Protein AF-A0A3C2AQ09-F1 (afdb_monomer_lite)

Secondary structure (DSSP, 8-state):
--------HHHHHHHHTTS-GGG-TTSHHHHHHHHHHHHHHHHHHHHHHHSPPPPPPP----

Sequence (62 aa):
LLGQIPLVQSVREAGDAGRPALLQDTTPVAKIFKDLASAVHQEVEKRNESREVTKRVEITTQ

Radius of gyration: 17.7 Å; chains: 1; bounding box: 34×23×56 Å

pLDDT: mean 89.73, std 6.37, range [59.62, 97.25]

Structure (mmCIF, N/CA/C/O backbone):
data_AF-A0A3C2AQ09-F1
#
_entry.id   AF-A0A3C2AQ09-F1
#
loop_
_atom_site.group_PDB
_atom_site.id
_atom_site.type_symbol
_atom_site.label_atom_id
_atom_site.label_alt_id
_atom_site.label_comp_id
_atom_site.label_asym_id
_atom_site.label_entity_id
_atom_site.label_seq_id
_atom_site.pdbx_PDB_ins_code
_atom_site.Cartn_x
_atom_site.Cartn_y
_atom_site.Cartn_z
_atom_site.occupancy
_atom_site.B_iso_or_equiv
_atom_site.auth_seq_id
_atom_site.auth_comp_id
_atom_site.auth_asym_id
_atom_site.auth_atom_id
_atom_site.pdbx_PDB_model_num
ATOM 1 N N . LEU A 1 1 ? -2.814 -13.366 5.562 1.00 82.00 1 LEU A N 1
ATOM 2 C CA . LEU A 1 1 ? -1.632 -12.844 4.833 1.00 82.00 1 LEU A CA 1
ATOM 3 C C . LEU A 1 1 ? -2.138 -11.780 3.866 1.00 82.00 1 LEU A C 1
ATOM 5 O O . LEU A 1 1 ? -3.113 -12.067 3.191 1.00 82.00 1 LEU A O 1
ATOM 9 N N . LEU A 1 2 ? -1.546 -10.581 3.838 1.00 91.25 2 LEU A N 1
ATOM 10 C CA . LEU A 1 2 ? -2.051 -9.446 3.035 1.00 91.25 2 LEU A CA 1
ATOM 11 C C . LEU A 1 2 ? -1.552 -9.456 1.582 1.00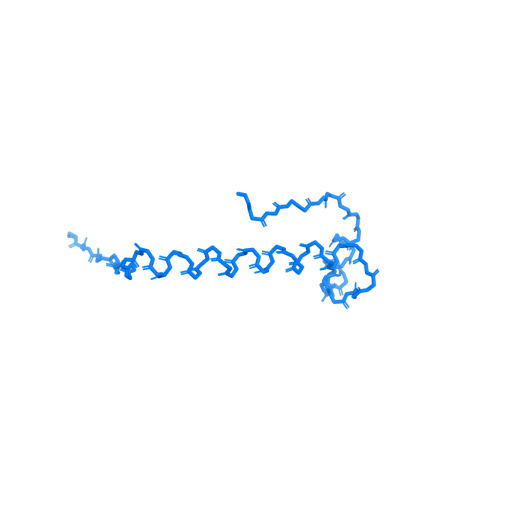 91.25 2 LEU A C 1
ATOM 13 O O . LEU A 1 2 ? -2.163 -8.864 0.705 1.00 91.25 2 LEU A O 1
ATOM 17 N N . GLY A 1 3 ? -0.438 -10.133 1.326 1.00 89.38 3 GLY A N 1
ATOM 18 C CA . GLY A 1 3 ? 0.165 -10.249 0.006 1.00 89.38 3 GLY A CA 1
ATOM 19 C C . GLY A 1 3 ? 1.609 -10.719 0.117 1.00 89.38 3 GLY A C 1
ATOM 20 O O . GLY A 1 3 ? 2.142 -10.866 1.219 1.00 89.38 3 GLY A O 1
ATOM 21 N N . GLN A 1 4 ? 2.232 -10.963 -1.031 1.00 90.69 4 GLN A N 1
ATOM 22 C CA . GLN A 1 4 ? 3.645 -11.310 -1.146 1.00 90.69 4 GLN A CA 1
ATOM 23 C C . GLN A 1 4 ? 4.281 -10.404 -2.193 1.00 90.69 4 GLN A C 1
ATOM 25 O O . GLN A 1 4 ? 3.759 -10.281 -3.298 1.00 90.69 4 GLN A O 1
ATOM 30 N N . ILE A 1 5 ? 5.405 -9.781 -1.845 1.00 89.25 5 ILE A N 1
ATOM 31 C CA . ILE A 1 5 ? 6.164 -8.936 -2.765 1.00 89.25 5 ILE A CA 1
ATOM 32 C C . ILE A 1 5 ? 7.463 -9.674 -3.100 1.00 89.25 5 ILE A C 1
ATOM 34 O O . ILE A 1 5 ? 8.270 -9.898 -2.195 1.00 89.25 5 ILE A O 1
ATOM 38 N N . PRO A 1 6 ? 7.676 -10.088 -4.359 1.00 87.19 6 PRO A N 1
ATOM 39 C CA . PRO A 1 6 ? 8.913 -10.742 -4.756 1.00 87.19 6 PRO A CA 1
ATOM 40 C C . PRO A 1 6 ? 10.084 -9.753 -4.740 1.00 87.19 6 PRO A C 1
ATOM 42 O O . PRO A 1 6 ? 9.915 -8.561 -5.003 1.00 87.19 6 PRO A O 1
ATOM 45 N N . LEU A 1 7 ? 11.291 -10.261 -4.482 1.00 87.88 7 LEU A N 1
ATOM 46 C CA . LEU A 1 7 ? 12.517 -9.483 -4.644 1.00 87.88 7 LEU A CA 1
ATOM 47 C C . LEU A 1 7 ? 12.783 -9.273 -6.135 1.00 87.88 7 LEU A C 1
ATOM 49 O O . LEU A 1 7 ? 13.079 -10.218 -6.863 1.00 87.88 7 LEU A O 1
ATOM 53 N N . VAL A 1 8 ? 12.667 -8.028 -6.583 1.00 89.00 8 VAL A N 1
ATOM 54 C CA . VAL A 1 8 ? 12.846 -7.640 -7.983 1.00 89.00 8 VAL A CA 1
ATOM 55 C C . VAL A 1 8 ? 13.702 -6.381 -8.063 1.00 89.00 8 VAL A C 1
ATOM 57 O O . VAL A 1 8 ? 13.526 -5.441 -7.287 1.00 89.00 8 VAL A O 1
ATOM 60 N N . GLN A 1 9 ? 14.639 -6.359 -9.010 1.00 86.94 9 GLN A N 1
ATOM 61 C CA . GLN A 1 9 ? 15.608 -5.269 -9.157 1.00 86.94 9 GLN A CA 1
ATOM 62 C C . GLN A 1 9 ? 14.936 -3.914 -9.424 1.00 86.94 9 GLN A C 1
ATOM 64 O O . GLN A 1 9 ? 15.383 -2.897 -8.898 1.00 86.94 9 GLN A O 1
ATOM 69 N N . SER A 1 10 ? 13.812 -3.905 -10.145 1.00 86.31 10 SER A N 1
ATOM 70 C CA . SER A 1 10 ? 13.080 -2.678 -10.470 1.00 86.31 10 SER A CA 1
ATOM 71 C C . SER A 1 10 ? 12.598 -1.906 -9.237 1.00 86.31 10 SER A C 1
ATOM 73 O O . SER A 1 10 ? 12.466 -0.688 -9.301 1.00 86.31 10 SER A O 1
ATOM 75 N N . VAL A 1 11 ? 12.369 -2.572 -8.097 1.00 87.06 11 VAL A N 1
ATOM 76 C CA . VAL A 1 11 ? 11.999 -1.896 -6.839 1.00 87.06 11 VAL A CA 1
ATOM 77 C C . VAL A 1 11 ? 13.171 -1.089 -6.287 1.00 87.06 11 VAL A C 1
ATOM 79 O O . VAL A 1 11 ? 12.971 0.032 -5.823 1.00 87.06 11 VAL A O 1
ATOM 82 N N . ARG A 1 12 ? 14.395 -1.623 -6.378 1.00 89.62 12 ARG A N 1
ATOM 83 C CA . ARG A 1 12 ? 15.610 -0.895 -5.998 1.00 89.62 12 ARG A CA 1
ATOM 84 C C . ARG A 1 12 ? 15.830 0.298 -6.923 1.00 89.62 12 ARG A C 1
ATOM 86 O O . ARG A 1 12 ? 16.000 1.407 -6.437 1.00 89.62 12 ARG A O 1
ATOM 93 N N . GLU A 1 13 ? 15.776 0.076 -8.234 1.00 88.69 13 GLU A N 1
ATOM 94 C CA . GLU A 1 13 ? 15.990 1.129 -9.237 1.00 88.69 13 GLU A CA 1
ATOM 95 C C . GLU A 1 13 ? 14.971 2.267 -9.101 1.00 88.69 13 GLU A C 1
ATOM 97 O O . GLU A 1 13 ? 15.323 3.439 -9.186 1.00 88.69 13 GLU A O 1
ATOM 102 N N . ALA A 1 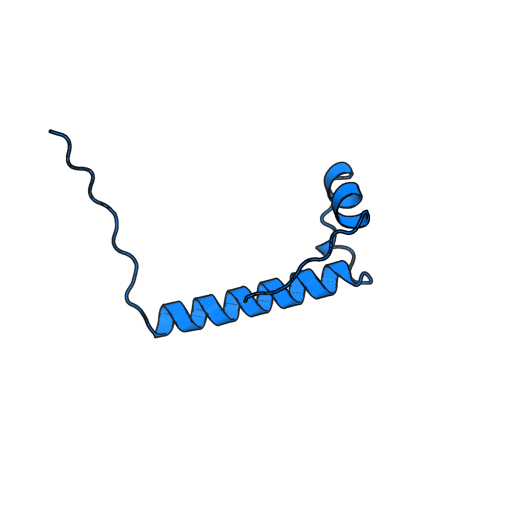14 ? 13.708 1.926 -8.832 1.00 88.94 14 ALA A N 1
ATOM 103 C CA . ALA A 1 14 ? 12.654 2.886 -8.529 1.00 88.94 14 ALA A CA 1
ATOM 104 C C . ALA A 1 14 ? 12.950 3.720 -7.270 1.00 88.94 14 ALA A C 1
ATOM 106 O O . ALA A 1 14 ? 12.672 4.921 -7.247 1.00 88.94 14 ALA A O 1
ATOM 107 N N . GLY A 1 15 ? 13.516 3.091 -6.235 1.00 88.94 15 GLY A N 1
ATOM 108 C CA . GLY A 1 15 ? 13.968 3.769 -5.021 1.00 88.94 15 GLY A CA 1
ATOM 109 C C . GLY A 1 15 ? 15.109 4.745 -5.303 1.00 88.94 15 GLY A C 1
ATOM 110 O O . GLY A 1 15 ? 15.005 5.916 -4.945 1.00 88.94 15 GLY A O 1
ATOM 111 N N . ASP A 1 16 ? 16.139 4.285 -6.015 1.00 90.69 16 ASP A N 1
ATOM 112 C CA . ASP A 1 16 ? 17.301 5.096 -6.401 1.00 90.69 16 ASP A CA 1
ATOM 113 C C . ASP A 1 16 ? 16.886 6.294 -7.281 1.00 90.69 16 ASP A C 1
ATOM 115 O O . ASP A 1 16 ?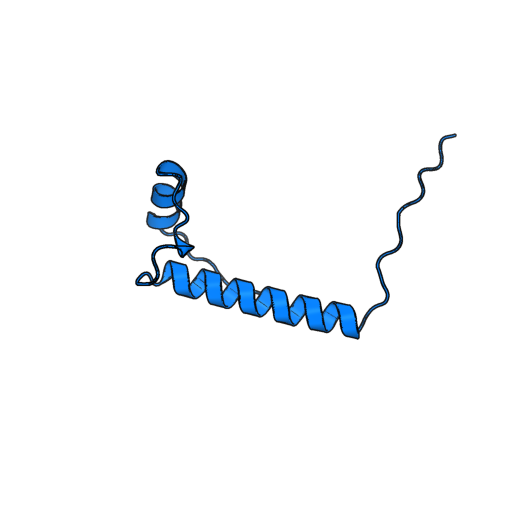 17.399 7.401 -7.124 1.00 90.69 16 ASP A O 1
ATOM 119 N N . ALA A 1 17 ? 15.907 6.105 -8.171 1.00 91.31 17 ALA A N 1
ATOM 120 C CA . ALA A 1 17 ? 15.370 7.152 -9.040 1.00 91.31 17 ALA A CA 1
ATOM 121 C C . ALA A 1 17 ? 14.349 8.088 -8.358 1.00 91.31 17 ALA A C 1
ATOM 123 O O . ALA A 1 17 ? 13.869 9.028 -8.995 1.00 91.31 17 ALA A O 1
ATOM 124 N N . GLY A 1 18 ? 13.949 7.822 -7.108 1.00 91.50 18 GLY A N 1
ATOM 125 C CA . GLY A 1 18 ? 12.912 8.588 -6.404 1.00 91.50 18 GLY A CA 1
ATOM 126 C C . GLY A 1 18 ? 11.516 8.492 -7.036 1.00 91.50 18 GLY A C 1
ATOM 127 O O . GLY A 1 18 ? 10.644 9.313 -6.749 1.00 91.50 18 GLY A O 1
ATOM 128 N N . ARG A 1 19 ? 11.281 7.500 -7.904 1.00 88.44 19 ARG A N 1
ATOM 129 C CA . ARG A 1 19 ? 10.008 7.283 -8.599 1.00 88.44 19 ARG A CA 1
ATOM 130 C C . ARG A 1 19 ? 9.451 5.915 -8.211 1.00 88.44 19 ARG A C 1
ATOM 132 O O . ARG A 1 19 ? 9.965 4.915 -8.702 1.00 88.44 19 ARG A O 1
ATOM 139 N N . PRO A 1 20 ? 8.375 5.842 -7.408 1.00 88.81 20 PRO A N 1
ATOM 140 C CA . PRO A 1 20 ? 7.835 4.569 -6.938 1.00 88.81 20 PRO A CA 1
ATOM 141 C C . PRO A 1 20 ? 7.530 3.580 -8.073 1.00 88.81 20 PRO A C 1
ATOM 143 O O . PRO A 1 20 ? 6.863 3.936 -9.047 1.00 88.81 20 PRO A O 1
ATOM 146 N N . ALA A 1 21 ? 7.947 2.318 -7.906 1.00 87.44 21 ALA A N 1
ATOM 147 C CA . ALA A 1 21 ? 7.735 1.242 -8.886 1.00 87.44 21 ALA A CA 1
ATOM 148 C C . ALA A 1 21 ? 6.245 1.011 -9.199 1.00 87.44 21 ALA A C 1
ATOM 150 O O . ALA A 1 21 ? 5.883 0.626 -10.306 1.00 87.44 21 ALA A O 1
ATOM 151 N N . LEU A 1 22 ? 5.370 1.316 -8.235 1.00 87.62 22 LEU A N 1
ATOM 152 C CA . LEU A 1 22 ? 3.917 1.272 -8.389 1.00 87.62 22 LEU A CA 1
ATOM 153 C C . LEU A 1 22 ? 3.391 2.197 -9.500 1.00 87.62 22 LEU A C 1
ATOM 155 O O . LEU A 1 22 ? 2.393 1.868 -10.131 1.00 87.62 22 LEU A O 1
ATOM 159 N N . LEU A 1 23 ? 4.048 3.333 -9.759 1.00 87.31 23 LEU A N 1
ATOM 160 C CA . LEU A 1 23 ? 3.614 4.306 -10.773 1.00 87.31 23 LEU A CA 1
ATOM 161 C C . LEU A 1 23 ? 3.933 3.862 -12.209 1.00 87.31 23 LEU A C 1
ATOM 163 O O . LEU A 1 23 ? 3.687 4.598 -13.164 1.00 87.31 23 LEU A O 1
ATOM 167 N N . GLN A 1 24 ? 4.541 2.689 -12.374 1.00 81.75 24 GLN A N 1
ATOM 168 C CA . GLN A 1 24 ? 4.787 2.068 -13.667 1.00 81.75 24 GLN A CA 1
ATOM 169 C C . GLN A 1 24 ? 3.679 1.034 -13.918 1.00 81.75 24 GLN A C 1
ATOM 171 O O . GLN A 1 24 ? 3.879 -0.164 -13.712 1.00 81.75 24 GLN A O 1
ATOM 176 N N . ASP A 1 25 ? 2.498 1.508 -14.332 1.00 74.25 25 ASP A N 1
ATOM 177 C CA . ASP A 1 25 ? 1.244 0.730 -14.398 1.00 74.25 25 ASP A CA 1
ATOM 178 C C . ASP A 1 25 ? 1.305 -0.544 -15.255 1.00 74.25 25 ASP A C 1
ATOM 180 O O . ASP A 1 25 ? 0.514 -1.464 -15.055 1.00 74.25 25 ASP A O 1
ATOM 184 N N . THR A 1 26 ? 2.244 -0.621 -16.196 1.00 81.50 26 THR A N 1
ATOM 185 C CA . THR A 1 26 ? 2.436 -1.781 -17.075 1.00 81.50 26 THR A CA 1
ATOM 186 C C . THR A 1 26 ? 3.293 -2.884 -16.450 1.00 81.50 26 THR A C 1
ATOM 188 O O . THR A 1 26 ? 3.471 -3.939 -17.058 1.00 81.50 26 THR A O 1
ATOM 191 N N . THR A 1 27 ? 3.831 -2.674 -15.244 1.00 86.44 27 THR A N 1
ATOM 192 C CA . THR A 1 27 ? 4.716 -3.644 -14.591 1.00 86.44 27 THR A CA 1
ATOM 193 C C . THR A 1 27 ? 3.939 -4.634 -13.714 1.00 86.44 27 THR A C 1
ATOM 195 O O . THR A 1 27 ? 2.992 -4.251 -13.021 1.00 86.44 27 THR A O 1
ATOM 198 N N . PRO A 1 28 ? 4.368 -5.910 -13.642 1.00 87.25 28 PRO A N 1
ATOM 199 C CA . PRO A 1 28 ? 3.811 -6.875 -12.689 1.00 87.25 28 PRO A CA 1
ATOM 200 C C . PRO A 1 28 ? 3.918 -6.403 -11.232 1.00 87.25 28 PRO A C 1
ATOM 202 O O . PRO A 1 28 ? 3.047 -6.692 -10.414 1.00 87.25 28 PRO A O 1
ATOM 205 N N . VAL A 1 29 ? 4.965 -5.632 -10.922 1.00 90.00 29 VAL A N 1
ATOM 206 C CA . VAL A 1 29 ? 5.205 -5.044 -9.598 1.00 90.00 29 VAL A CA 1
ATOM 207 C C . VAL A 1 29 ? 4.079 -4.093 -9.213 1.00 90.00 29 VAL A C 1
ATOM 209 O O . VAL A 1 29 ? 3.543 -4.207 -8.113 1.00 90.00 29 VAL A O 1
ATOM 212 N N . ALA A 1 30 ? 3.662 -3.206 -10.121 1.00 90.69 30 ALA A N 1
ATOM 213 C CA . ALA A 1 30 ? 2.560 -2.290 -9.857 1.00 90.69 30 ALA A CA 1
ATOM 214 C C . ALA A 1 30 ? 1.268 -3.036 -9.500 1.00 90.69 30 ALA A C 1
ATOM 216 O O . ALA A 1 30 ? 0.596 -2.666 -8.539 1.00 90.69 30 ALA A O 1
ATOM 217 N N . LYS A 1 31 ? 0.954 -4.129 -10.207 1.00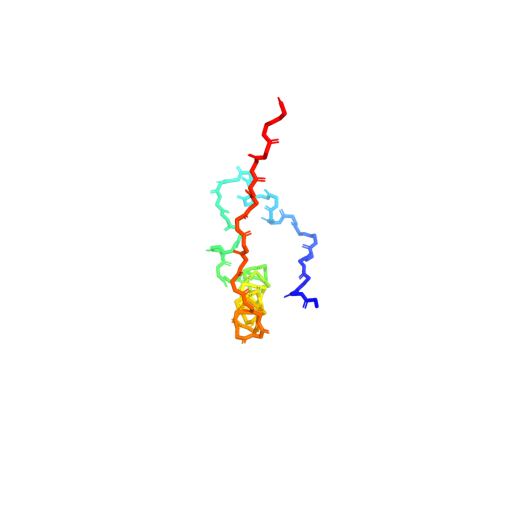 90.50 31 LYS A N 1
ATOM 218 C CA . LYS A 1 31 ? -0.216 -4.957 -9.890 1.00 90.50 31 LYS A CA 1
ATOM 219 C C . LYS A 1 31 ? -0.132 -5.567 -8.486 1.00 90.50 31 LYS A C 1
ATOM 221 O O . LYS A 1 31 ? -1.074 -5.425 -7.718 1.0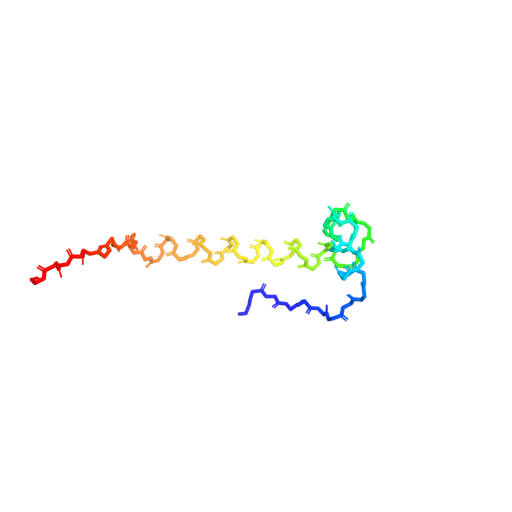0 90.50 31 LYS A O 1
ATOM 226 N N . ILE A 1 32 ? 1.005 -6.163 -8.122 1.00 91.69 32 ILE A N 1
ATOM 227 C CA . ILE A 1 32 ? 1.202 -6.783 -6.798 1.00 91.69 32 ILE A CA 1
ATOM 228 C C . ILE A 1 32 ? 0.998 -5.764 -5.668 1.00 91.69 32 ILE A C 1
ATOM 230 O O . ILE A 1 32 ? 0.334 -6.059 -4.675 1.00 91.69 32 ILE A O 1
ATOM 234 N N . PHE A 1 33 ? 1.531 -4.549 -5.821 1.00 91.81 33 PHE A N 1
ATOM 235 C CA . PHE A 1 33 ? 1.349 -3.489 -4.827 1.00 91.81 33 PHE A CA 1
ATOM 236 C C . PHE A 1 33 ? -0.096 -2.961 -4.773 1.00 91.81 33 PHE A C 1
ATOM 238 O O . PHE A 1 33 ? -0.569 -2.637 -3.684 1.00 91.81 33 PHE A O 1
ATOM 245 N N . LYS A 1 34 ? -0.820 -2.908 -5.903 1.00 92.81 34 LYS A N 1
ATOM 246 C CA . LYS A 1 34 ? -2.258 -2.570 -5.922 1.00 92.81 34 LYS A CA 1
ATOM 247 C C . LYS A 1 34 ? -3.094 -3.627 -5.202 1.00 92.81 34 LYS A C 1
ATOM 249 O O . LYS A 1 34 ? -3.936 -3.275 -4.377 1.00 92.81 34 LYS A O 1
ATOM 254 N N . ASP A 1 35 ? -2.824 -4.900 -5.469 1.00 93.50 35 ASP A N 1
ATOM 255 C CA . ASP A 1 35 ? -3.527 -6.018 -4.840 1.00 93.50 35 ASP A CA 1
ATOM 256 C C . ASP A 1 35 ? -3.277 -6.025 -3.321 1.00 93.50 35 ASP A C 1
ATOM 258 O O . ASP A 1 35 ? -4.217 -6.149 -2.535 1.00 93.50 35 ASP A O 1
ATOM 262 N N . LEU A 1 36 ? -2.032 -5.774 -2.896 1.00 94.81 36 LEU A N 1
ATOM 263 C CA . LEU A 1 36 ? -1.683 -5.610 -1.483 1.00 94.81 36 LEU A CA 1
ATOM 264 C C . LEU A 1 36 ? -2.442 -4.446 -0.830 1.00 94.81 36 LEU A C 1
ATOM 266 O O . LEU A 1 36 ? -2.971 -4.604 0.268 1.00 94.81 36 LEU A O 1
ATOM 270 N N . ALA A 1 37 ? -2.511 -3.284 -1.487 1.00 94.44 37 ALA A N 1
ATOM 271 C CA . ALA A 1 37 ? -3.239 -2.130 -0.961 1.00 94.44 37 ALA A CA 1
ATOM 272 C C . ALA A 1 37 ? -4.738 -2.430 -0.791 1.00 94.44 37 ALA A C 1
ATOM 274 O O . ALA A 1 37 ? -5.327 -2.070 0.229 1.00 94.44 37 ALA A O 1
ATOM 275 N N . SER A 1 38 ? -5.341 -3.144 -1.748 1.00 95.50 38 SER A N 1
ATOM 276 C CA . SER A 1 38 ? -6.736 -3.587 -1.654 1.00 95.50 38 SER A CA 1
ATOM 277 C C . SER A 1 38 ? -6.951 -4.557 -0.489 1.00 95.50 38 SER A C 1
ATOM 279 O O . SER A 1 38 ? -7.884 -4.379 0.294 1.00 95.50 38 SER A O 1
ATOM 281 N N . ALA A 1 39 ? -6.056 -5.532 -0.311 1.00 97.12 39 ALA A N 1
ATOM 282 C CA . ALA A 1 39 ? -6.126 -6.479 0.799 1.00 97.12 39 ALA A CA 1
ATOM 283 C C . ALA A 1 39 ? -5.974 -5.788 2.164 1.00 97.12 39 ALA A C 1
ATOM 285 O O . ALA A 1 39 ? -6.722 -6.088 3.092 1.00 97.12 39 ALA A O 1
ATOM 286 N N . VAL A 1 40 ? -5.050 -4.826 2.288 1.00 97.25 40 VAL A N 1
ATOM 287 C CA . VAL A 1 40 ? -4.895 -4.009 3.505 1.00 97.25 40 VAL A CA 1
ATOM 288 C C . VAL A 1 40 ? -6.190 -3.267 3.816 1.00 97.25 40 VAL A C 1
ATOM 290 O O . VAL A 1 40 ? -6.651 -3.315 4.952 1.00 97.25 40 VAL A O 1
ATOM 293 N N . HIS A 1 41 ? -6.792 -2.612 2.821 1.00 97.19 41 HIS A N 1
ATOM 294 C CA . HIS A 1 41 ? -8.041 -1.883 3.014 1.00 97.19 41 HIS A CA 1
ATOM 295 C C . HIS A 1 41 ? -9.159 -2.801 3.525 1.00 97.19 41 HIS A C 1
ATOM 297 O O . HIS A 1 41 ? -9.778 -2.493 4.539 1.00 97.19 41 HIS A O 1
ATOM 303 N N . GLN A 1 42 ? -9.350 -3.963 2.896 1.00 96.88 42 GLN A N 1
ATOM 304 C CA . GLN A 1 42 ? -10.371 -4.928 3.312 1.00 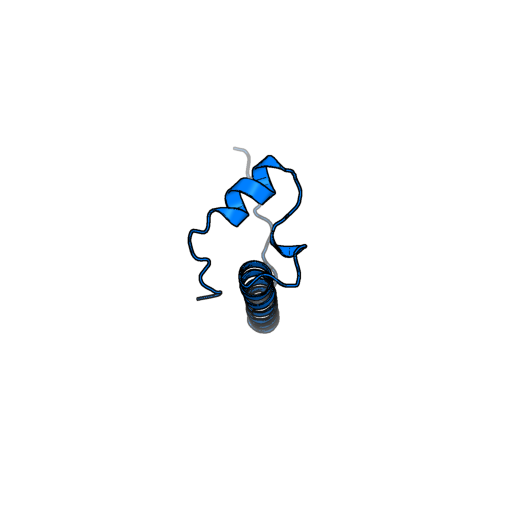96.88 42 GLN A CA 1
ATOM 305 C C . GLN A 1 42 ? -10.158 -5.433 4.745 1.00 96.88 42 GLN A C 1
ATOM 307 O O . GLN A 1 42 ? -11.112 -5.526 5.512 1.00 96.88 42 GLN A O 1
ATOM 312 N N . GLU A 1 43 ? -8.922 -5.756 5.132 1.00 96.38 43 GLU A N 1
ATOM 313 C CA . GLU A 1 43 ? -8.641 -6.222 6.495 1.00 96.38 43 GLU A CA 1
ATOM 314 C C . GLU A 1 43 ? -8.776 -5.101 7.539 1.00 96.38 43 GLU A C 1
ATOM 316 O O . GLU A 1 43 ? -9.185 -5.361 8.673 1.00 96.38 43 GLU A O 1
ATOM 321 N N . VAL A 1 44 ? -8.488 -3.849 7.167 1.00 96.06 44 VAL A N 1
ATOM 322 C CA . VAL A 1 44 ? -8.722 -2.681 8.031 1.00 96.06 44 VAL A CA 1
ATOM 323 C C . VAL A 1 44 ? -10.216 -2.443 8.236 1.00 96.06 44 VAL A C 1
ATOM 325 O O . VAL A 1 44 ? -10.629 -2.263 9.381 1.00 96.06 44 VAL A O 1
ATOM 328 N N . GLU A 1 45 ? -11.024 -2.506 7.176 1.00 96.69 45 GLU A N 1
ATOM 329 C CA . GLU A 1 45 ? -12.487 -2.397 7.272 1.00 96.69 45 GLU A CA 1
ATOM 330 C C . GLU A 1 45 ? -13.058 -3.489 8.181 1.00 96.69 45 GLU A C 1
ATOM 332 O O . GLU A 1 45 ? -13.699 -3.180 9.185 1.00 96.69 45 GLU A O 1
ATOM 337 N N . LYS A 1 46 ? -12.697 -4.760 7.947 1.00 96.31 46 LYS A N 1
ATOM 338 C CA . LYS A 1 46 ? -13.105 -5.878 8.818 1.00 96.31 46 LYS A CA 1
ATOM 339 C C . LYS A 1 46 ? -12.721 -5.647 10.277 1.00 96.31 46 LYS A C 1
ATOM 341 O O . LYS A 1 46 ? -13.490 -5.959 11.187 1.00 96.31 46 LYS A O 1
ATOM 346 N N . ARG A 1 47 ? -11.523 -5.115 10.538 1.00 95.44 47 ARG A N 1
ATOM 347 C CA . ARG A 1 47 ? -11.084 -4.787 11.901 1.00 95.44 47 ARG A CA 1
ATOM 348 C C . ARG A 1 47 ? -11.932 -3.673 12.512 1.00 95.44 47 ARG A C 1
ATOM 350 O O . ARG A 1 47 ? -12.199 -3.738 13.708 1.00 95.44 47 ARG A O 1
ATOM 357 N N . ASN A 1 48 ? -12.286 -2.652 11.737 1.00 95.31 48 ASN A N 1
ATOM 358 C CA . ASN A 1 48 ? -13.053 -1.504 12.218 1.00 95.31 48 ASN A CA 1
ATOM 359 C C . ASN A 1 48 ? -14.512 -1.884 12.509 1.00 95.31 48 ASN A C 1
ATOM 361 O O . ASN A 1 48 ? -15.088 -1.367 13.459 1.00 95.31 48 ASN A O 1
ATOM 365 N N . GLU A 1 49 ? -15.081 -2.820 11.748 1.00 95.88 49 GLU A N 1
ATOM 366 C CA . GLU A 1 49 ? -16.421 -3.369 11.998 1.00 95.88 49 GLU A CA 1
ATOM 367 C C . GLU A 1 49 ? -16.454 -4.324 13.201 1.00 95.88 49 GLU A C 1
ATOM 369 O O . GLU A 1 49 ? -17.419 -4.344 13.961 1.00 95.88 49 GLU A O 1
ATOM 374 N N . SER A 1 50 ? -15.404 -5.132 13.387 1.00 95.50 50 SER A N 1
ATOM 375 C CA . SER A 1 50 ? -15.382 -6.193 14.407 1.00 95.50 50 SER A CA 1
ATOM 376 C C . SER A 1 50 ? -14.835 -5.771 15.772 1.00 95.50 50 SER A C 1
ATOM 378 O O . SER A 1 50 ? -14.985 -6.520 16.741 1.00 95.50 50 SER A O 1
ATOM 380 N N . ARG A 1 51 ? -14.154 -4.623 15.882 1.00 94.69 51 ARG A N 1
ATOM 381 C CA . ARG A 1 51 ? -13.468 -4.206 17.115 1.00 94.69 51 ARG A CA 1
ATOM 382 C C . ARG A 1 51 ? -13.734 -2.748 17.441 1.00 94.69 51 ARG A C 1
ATOM 384 O O . ARG A 1 51 ? -13.809 -1.896 16.566 1.00 94.69 51 ARG A O 1
ATOM 391 N N . GLU A 1 52 ? -13.768 -2.459 18.735 1.00 92.50 52 GLU A N 1
ATOM 392 C CA . GLU A 1 52 ? -13.847 -1.089 19.231 1.00 92.50 52 GLU A CA 1
ATOM 393 C C . GLU A 1 52 ? -12.604 -0.263 18.858 1.00 92.50 52 GLU A C 1
ATOM 395 O O . GLU A 1 52 ? -11.508 -0.783 18.593 1.00 92.50 52 GLU A O 1
ATOM 400 N N . VAL A 1 53 ? -12.773 1.059 18.888 1.00 92.25 53 VAL A N 1
ATOM 401 C CA . VAL A 1 53 ? -11.697 2.023 18.649 1.00 92.25 53 VAL A CA 1
ATOM 402 C C . VAL A 1 53 ? -10.563 1.814 19.657 1.00 92.25 53 VAL A C 1
ATOM 404 O O . VAL A 1 53 ? -10.775 1.587 20.849 1.00 92.25 53 VAL A O 1
ATOM 407 N N . THR A 1 54 ? -9.324 1.904 19.175 1.00 92.06 54 THR A N 1
ATOM 408 C CA . THR A 1 54 ? -8.130 1.820 20.024 1.00 92.06 54 THR A CA 1
ATOM 409 C C . THR A 1 54 ? -8.102 2.955 21.036 1.00 92.06 54 THR A C 1
ATOM 411 O O . THR A 1 54 ? -8.236 4.123 20.676 1.00 92.06 54 THR A O 1
ATOM 414 N N . LYS A 1 55 ? -7.880 2.605 22.301 1.00 90.75 55 LYS A N 1
ATOM 415 C CA . LYS A 1 55 ? -7.790 3.564 23.401 1.00 90.75 55 LYS A CA 1
ATOM 416 C C . LYS A 1 55 ? -6.404 4.205 23.423 1.00 90.75 55 LYS A C 1
ATOM 418 O O . LYS A 1 55 ? -5.401 3.545 23.148 1.00 90.75 55 LYS A O 1
ATOM 423 N N . ARG A 1 56 ? -6.350 5.495 23.750 1.00 90.94 56 ARG A N 1
ATOM 424 C CA . ARG A 1 56 ? -5.092 6.213 23.974 1.00 90.94 56 ARG A CA 1
ATOM 425 C C . ARG A 1 56 ? -4.403 5.643 25.217 1.00 90.94 56 ARG A C 1
ATOM 427 O O . ARG A 1 56 ? -5.064 5.407 26.222 1.00 90.94 56 ARG A O 1
ATOM 434 N N . VAL A 1 57 ? -3.089 5.442 25.146 1.00 90.38 57 VAL A N 1
ATOM 435 C CA . VAL A 1 57 ? -2.287 5.064 26.317 1.00 90.38 57 VAL A CA 1
ATOM 436 C C . VAL A 1 57 ? -2.094 6.301 27.194 1.00 90.38 57 VAL A C 1
ATOM 438 O O . VAL A 1 57 ? -1.623 7.332 26.709 1.00 90.38 57 VAL A O 1
ATOM 441 N N . GLU A 1 58 ? -2.478 6.215 28.466 1.00 90.06 58 GLU A N 1
ATOM 442 C CA . GLU A 1 58 ? -2.225 7.269 29.451 1.00 90.06 58 GLU A CA 1
ATOM 443 C C . GLU A 1 58 ? -0.795 7.147 29.989 1.00 90.06 58 GLU A C 1
ATOM 445 O O . GLU A 1 58 ? -0.345 6.059 30.344 1.00 90.06 58 GLU A O 1
ATOM 450 N N . ILE A 1 59 ? -0.064 8.264 30.022 1.00 87.88 59 ILE A N 1
ATOM 451 C CA . ILE A 1 59 ? 1.280 8.323 30.605 1.00 87.88 59 ILE A CA 1
ATOM 452 C C . ILE A 1 59 ? 1.125 8.730 32.072 1.00 87.88 59 ILE A C 1
ATOM 454 O O . ILE A 1 59 ? 0.799 9.880 32.355 1.00 87.88 59 ILE A O 1
ATOM 458 N N . THR A 1 60 ? 1.371 7.804 33.000 1.00 81.56 60 THR A N 1
ATOM 459 C CA . THR A 1 60 ? 1.519 8.112 34.429 1.00 81.56 60 THR A CA 1
ATOM 460 C C . THR A 1 60 ? 2.987 8.373 34.751 1.00 81.56 60 THR A C 1
ATOM 462 O O . THR A 1 60 ? 3.794 7.445 34.778 1.00 81.56 60 THR A O 1
ATOM 465 N N . THR A 1 61 ? 3.338 9.633 34.990 1.00 71.38 61 THR A N 1
ATOM 466 C CA . THR A 1 61 ? 4.585 10.019 35.667 1.00 71.38 61 THR A CA 1
ATOM 467 C C . THR A 1 61 ? 4.478 9.696 37.158 1.00 71.38 61 THR A C 1
ATOM 469 O O . THR A 1 61 ? 3.487 10.077 37.782 1.00 71.38 61 THR A O 1
ATOM 472 N N . GLN A 1 62 ? 5.473 8.981 37.696 1.00 59.62 62 GLN A N 1
ATOM 473 C CA . GLN A 1 62 ? 5.708 8.849 39.142 1.00 59.62 62 GLN A CA 1
ATOM 474 C C . GLN A 1 62 ? 6.527 10.033 39.652 1.00 59.62 62 GLN A C 1
ATOM 476 O O . GLN A 1 62 ? 7.354 10.541 38.858 1.00 59.62 62 GLN A O 1
#

Foldseek 3Di:
DLADQDDDVLCVVCVVVVHHPLVVVPDPNVVRVVSSVVSVVVVVVVCPVPDDDDDDDDDDDD